Protein AF-A0A3A8TN20-F1 (afdb_monomer)

Secondary structure (DSSP, 8-state):
----------HHHHHHHHTT-HHHHHHHHHHHHTT---TTHHHHHT-HHHHHHHHHHHHH-----

pLDDT: mean 83.6, std 15.69, range [45.59, 96.88]

Radius of gyration: 15.31 Å; Cα contacts (8 Å, |Δi|>4): 20; chains: 1; bounding box: 33×46×28 Å

Solvent-accessible surface area (backbone atoms only — not comparable to full-atom values): 4139 Å² total; per-residue (Å²): 131,87,74,84,77,71,88,75,80,50,70,76,54,53,52,33,53,75,50,64,43,45,66,57,52,54,50,53,49,55,40,52,76,73,67,59,84,73,93,62,52,65,63,56,61,71,28,69,46,47,48,52,47,50,51,57,57,53,71,68,54,88,66,85,131

Mean predicted aligned error: 8.37 Å

Foldseek 3Di:
DPDPDPDPPPVLVVLCVVLVNNVVVVVVVVCVVVVHDDPPVVCVCPDPSNVVSVCVVVVPDPDDD

Sequence (65 aa):
MPKKNKNLCVDDLRHAEYYGMQAIYDELYQKSLNGDSFPNLMSIILSRENILLAYRNIKANKGSY

Structure (mmCIF, N/CA/C/O backbone):
data_AF-A0A3A8TN20-F1
#
_entry.id   AF-A0A3A8TN20-F1
#
loop_
_atom_site.group_PDB
_atom_site.id
_atom_site.type_symbol
_atom_site.label_atom_id
_atom_site.label_alt_id
_atom_site.label_comp_id
_atom_site.label_asym_id
_atom_site.label_entity_id
_atom_site.label_seq_id
_atom_site.pdbx_PDB_ins_code
_atom_site.Cartn_x
_atom_site.Cartn_y
_atom_site.Cartn_z
_atom_site.occupancy
_atom_site.B_iso_or_equiv
_atom_site.auth_seq_id
_atom_site.auth_comp_id
_atom_site.auth_asym_id
_atom_site.auth_atom_id
_atom_site.pdbx_PDB_model_num
ATOM 1 N N . MET A 1 1 ? -8.839 36.582 -5.063 1.00 45.59 1 MET A N 1
ATOM 2 C CA . MET A 1 1 ? -9.494 35.440 -5.740 1.00 45.59 1 MET A CA 1
ATOM 3 C C . MET A 1 1 ? -8.556 34.247 -5.661 1.00 45.59 1 MET A C 1
ATOM 5 O O . MET A 1 1 ? -7.452 34.377 -6.186 1.00 45.59 1 MET A O 1
ATOM 9 N N . PRO A 1 2 ? -8.897 33.129 -5.000 1.00 47.78 2 PRO A N 1
ATOM 10 C CA . PRO A 1 2 ? -8.044 31.959 -5.100 1.00 47.78 2 PRO A CA 1
ATOM 11 C C . PRO A 1 2 ? -8.180 31.402 -6.522 1.00 47.78 2 PRO A C 1
ATOM 13 O O . PRO A 1 2 ? -9.277 31.287 -7.070 1.00 47.78 2 PRO A O 1
ATOM 16 N N . LYS A 1 3 ? -7.032 31.173 -7.160 1.00 51.84 3 LYS A N 1
ATOM 17 C CA . LYS A 1 3 ? -6.927 30.669 -8.530 1.00 51.84 3 LYS A CA 1
ATOM 18 C C . LYS A 1 3 ? -7.535 29.264 -8.581 1.00 51.84 3 LYS A C 1
ATOM 20 O O . LYS A 1 3 ? -7.235 28.448 -7.717 1.00 51.84 3 LYS A O 1
ATOM 25 N N . LYS A 1 4 ? -8.378 28.991 -9.586 1.00 54.00 4 LYS A 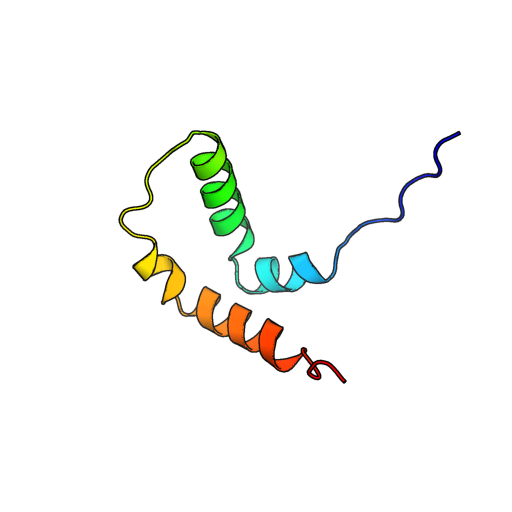N 1
ATOM 26 C CA . LYS A 1 4 ? -8.913 27.649 -9.878 1.00 54.00 4 LYS A CA 1
ATOM 27 C C . LYS A 1 4 ? -7.753 26.647 -9.911 1.00 54.00 4 LYS A C 1
ATOM 29 O O . LYS A 1 4 ? -6.870 26.770 -10.760 1.00 54.00 4 LYS A O 1
ATOM 34 N N . ASN A 1 5 ? -7.743 25.702 -8.971 1.00 57.59 5 ASN A N 1
ATOM 35 C CA . ASN A 1 5 ? -6.748 24.637 -8.940 1.00 57.59 5 ASN A CA 1
ATOM 36 C C . ASN A 1 5 ? -6.909 23.775 -10.195 1.00 57.59 5 ASN A C 1
ATOM 38 O O . ASN A 1 5 ? -8.017 23.381 -10.558 1.00 57.59 5 ASN A O 1
ATOM 42 N N . LYS A 1 6 ? -5.784 23.579 -10.889 1.00 55.88 6 LYS A N 1
ATOM 43 C CA . LYS A 1 6 ? -5.657 22.829 -12.143 1.00 55.88 6 LYS A CA 1
ATOM 44 C C . LYS A 1 6 ? -6.286 21.441 -11.990 1.00 55.88 6 LYS A C 1
ATOM 46 O O . LYS A 1 6 ? -6.181 20.858 -10.920 1.00 55.88 6 LYS A O 1
ATOM 51 N N . ASN A 1 7 ? -6.910 20.933 -13.054 1.00 53.94 7 ASN A N 1
ATOM 52 C CA . ASN A 1 7 ? -7.517 19.600 -13.108 1.00 53.94 7 ASN A CA 1
ATOM 53 C C . ASN A 1 7 ? -6.535 18.528 -12.594 1.00 53.94 7 ASN A C 1
ATOM 55 O O . ASN A 1 7 ? -5.612 18.137 -13.304 1.00 53.94 7 ASN A O 1
ATOM 59 N N . LEU A 1 8 ? -6.736 18.090 -11.348 1.00 56.72 8 LEU A N 1
ATOM 60 C CA . LEU A 1 8 ? -5.927 17.118 -10.610 1.00 56.72 8 LEU A CA 1
ATOM 61 C C . LEU A 1 8 ? -6.329 15.687 -10.994 1.00 56.72 8 LEU A C 1
ATOM 63 O O . LEU A 1 8 ? -6.650 14.880 -10.129 1.00 56.72 8 LEU A O 1
ATOM 67 N N . CYS A 1 9 ? -6.331 15.341 -12.284 1.00 52.50 9 CYS A N 1
ATOM 68 C CA . CYS A 1 9 ? -6.191 13.924 -12.625 1.00 52.50 9 CYS A CA 1
ATOM 69 C C . CYS A 1 9 ? -4.733 13.571 -12.315 1.00 52.50 9 CYS A C 1
ATOM 71 O O . CYS A 1 9 ? -3.864 13.664 -13.179 1.00 52.50 9 CYS A O 1
ATOM 73 N N . VAL A 1 10 ? -4.459 13.344 -11.028 1.00 64.31 10 VAL A N 1
ATOM 74 C CA . VAL A 1 10 ? -3.127 13.080 -10.495 1.00 64.31 10 VAL A CA 1
ATOM 75 C C . VAL A 1 10 ? -2.689 11.755 -11.103 1.00 64.31 10 VAL A C 1
ATOM 77 O O . VAL A 1 10 ? -3.348 10.741 -10.879 1.00 64.31 10 VAL A O 1
ATOM 80 N N . ASP A 1 11 ? -1.627 11.753 -11.910 1.00 60.69 11 ASP A N 1
ATOM 81 C CA . ASP A 1 11 ? -1.113 10.526 -12.539 1.00 60.69 11 ASP A CA 1
ATOM 82 C C . ASP A 1 11 ? -0.862 9.412 -11.499 1.00 60.69 11 ASP A C 1
ATOM 84 O O . ASP A 1 11 ? -1.015 8.231 -11.809 1.00 60.69 11 ASP A O 1
ATOM 88 N N . ASP A 1 12 ? -0.592 9.797 -10.246 1.00 60.41 12 ASP A N 1
ATOM 89 C CA . ASP A 1 12 ? -0.418 8.916 -9.088 1.00 60.41 12 ASP A CA 1
ATOM 90 C C . ASP A 1 12 ? -1.636 8.015 -8.810 1.00 60.41 12 ASP A C 1
ATOM 92 O O . ASP A 1 12 ? -1.473 6.843 -8.464 1.00 60.41 12 ASP A O 1
ATOM 96 N N . LEU A 1 13 ? -2.862 8.519 -9.012 1.00 75.31 13 LEU A N 1
ATOM 97 C CA . LEU A 1 13 ? -4.094 7.736 -8.829 1.00 75.31 13 LEU A CA 1
ATOM 98 C C . LEU A 1 13 ? -4.295 6.729 -9.963 1.00 75.31 13 LEU A C 1
ATOM 100 O O . LEU A 1 13 ? -4.847 5.649 -9.760 1.00 75.31 13 LEU A O 1
ATOM 104 N N . ARG A 1 14 ? -3.768 7.032 -11.152 1.00 83.38 14 ARG A N 1
ATOM 105 C CA . ARG A 1 14 ? -3.993 6.234 -12.360 1.00 83.38 14 ARG A CA 1
ATOM 106 C C . ARG A 1 14 ? -3.399 4.830 -12.247 1.00 83.38 14 ARG A C 1
ATOM 108 O O . ARG A 1 14 ? -3.943 3.875 -12.799 1.00 83.38 14 ARG A O 1
ATOM 115 N N . HIS A 1 15 ? -2.289 4.678 -11.522 1.00 87.44 15 HIS A N 1
ATOM 116 C CA . HIS A 1 15 ? -1.707 3.361 -11.259 1.00 87.44 15 HIS A CA 1
ATOM 117 C C . HIS A 1 15 ? -2.577 2.540 -10.301 1.00 87.44 15 HIS A C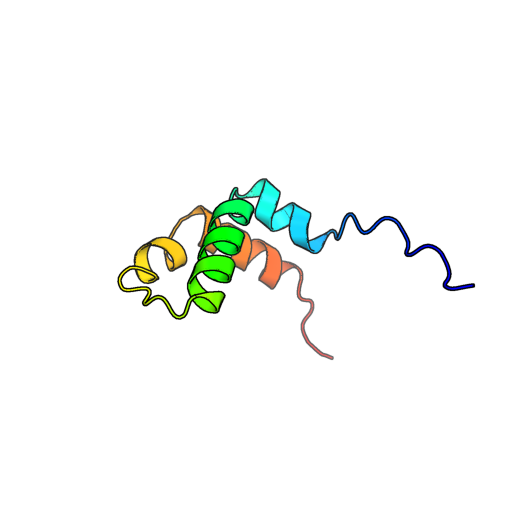 1
ATOM 119 O O . HIS A 1 15 ? -2.807 1.358 -10.552 1.00 87.44 15 HIS A O 1
ATOM 125 N N . ALA A 1 16 ? -3.075 3.155 -9.226 1.00 89.25 16 ALA A N 1
ATOM 126 C CA . ALA A 1 16 ? -3.942 2.481 -8.264 1.00 89.25 16 ALA A CA 1
ATOM 127 C C . ALA A 1 16 ? -5.271 2.056 -8.906 1.00 89.25 16 ALA A C 1
ATOM 129 O O . ALA A 1 16 ? -5.719 0.932 -8.687 1.00 89.25 16 ALA A O 1
ATOM 130 N N . GLU A 1 17 ? -5.851 2.903 -9.757 1.00 90.62 17 GLU A N 1
ATOM 131 C CA . GLU A 1 17 ? -7.029 2.583 -10.569 1.00 90.62 17 GLU A CA 1
ATOM 132 C C . GLU A 1 17 ? -6.758 1.417 -11.529 1.00 90.62 17 GLU A C 1
ATOM 134 O O . GLU A 1 17 ? -7.539 0.469 -11.580 1.00 90.62 17 GLU A O 1
ATOM 139 N N . TYR A 1 18 ? -5.625 1.439 -12.243 1.00 91.00 18 TYR A N 1
ATOM 140 C CA . TYR A 1 18 ? -5.252 0.387 -13.196 1.00 91.00 18 TYR A CA 1
ATOM 141 C C . TYR A 1 18 ? -5.139 -1.000 -12.547 1.00 91.00 18 TYR A C 1
ATOM 143 O O . TYR A 1 18 ? -5.532 -1.997 -13.150 1.00 91.00 18 TYR A O 1
ATOM 151 N N . TYR A 1 19 ? -4.607 -1.075 -11.324 1.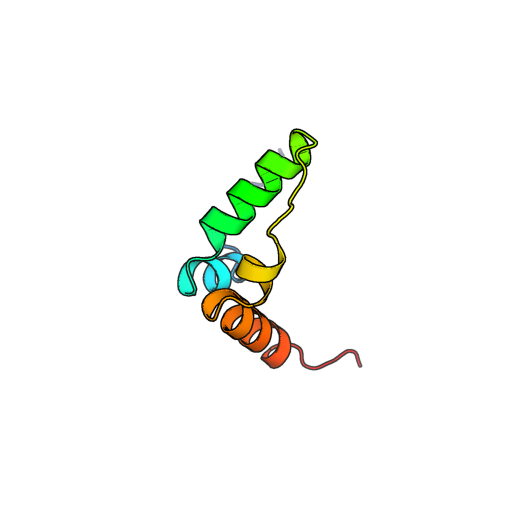00 93.25 19 TYR A N 1
ATOM 152 C CA . TYR A 1 19 ? -4.503 -2.330 -10.571 1.00 93.25 19 TYR A CA 1
ATOM 153 C C . TYR A 1 19 ? -5.712 -2.598 -9.659 1.00 93.25 19 TYR A C 1
ATOM 155 O O . TYR A 1 19 ? -5.687 -3.564 -8.905 1.00 93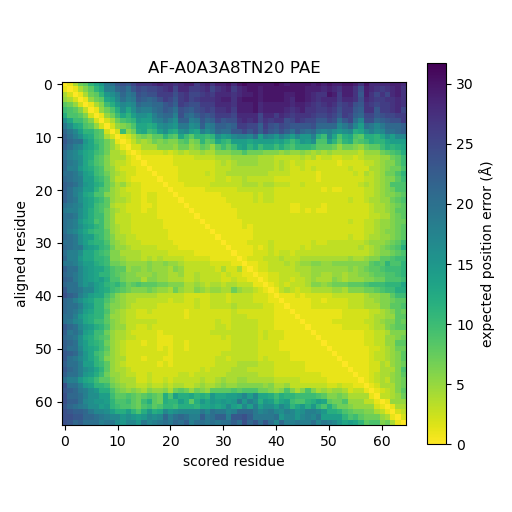.25 19 TYR A O 1
ATOM 163 N N . GLY A 1 20 ? -6.766 -1.775 -9.707 1.00 93.75 20 GLY A N 1
ATOM 164 C CA . GLY A 1 20 ? -7.972 -1.959 -8.892 1.00 93.75 20 GLY A CA 1
ATOM 165 C C . GLY A 1 20 ? -7.764 -1.767 -7.384 1.00 93.75 20 GLY A C 1
ATOM 166 O O . GLY A 1 20 ? -8.590 -2.208 -6.591 1.00 93.75 20 GLY A O 1
ATOM 167 N N . MET A 1 21 ? -6.679 -1.109 -6.971 1.00 94.56 21 MET A N 1
ATOM 168 C CA . MET A 1 21 ? -6.323 -0.911 -5.560 1.00 94.56 21 MET A CA 1
ATOM 169 C C . MET A 1 21 ? -6.966 0.334 -4.937 1.00 94.56 21 MET A C 1
ATOM 171 O O . MET A 1 21 ? -6.991 0.446 -3.714 1.00 94.56 21 MET A O 1
ATOM 175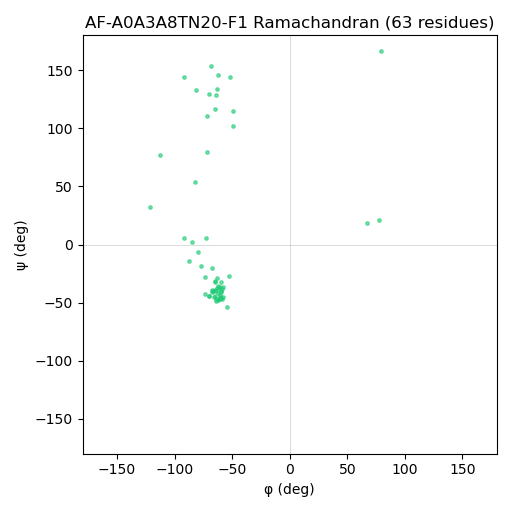 N N . GLN A 1 22 ? -7.512 1.244 -5.752 1.00 93.19 22 GLN A N 1
ATOM 176 C CA . GLN A 1 22 ? -8.074 2.519 -5.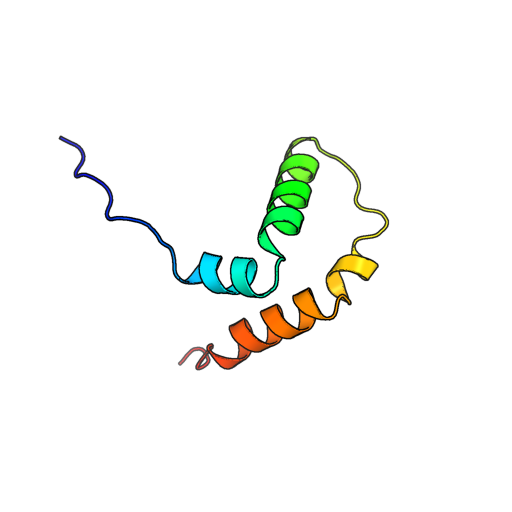290 1.00 93.19 22 GLN A CA 1
ATOM 177 C C . GLN A 1 22 ? -9.142 2.332 -4.200 1.00 93.19 22 GLN A C 1
ATOM 179 O O . GLN A 1 22 ? -8.995 2.854 -3.100 1.00 93.19 22 GLN A O 1
ATOM 184 N N . ALA A 1 23 ? -10.163 1.510 -4.461 1.00 94.00 23 ALA A N 1
ATOM 185 C CA . ALA A 1 23 ? -11.244 1.271 -3.503 1.00 94.00 23 ALA A CA 1
ATOM 186 C C . ALA A 1 23 ? -10.751 0.621 -2.197 1.00 94.00 23 ALA A C 1
ATOM 188 O O . ALA A 1 23 ? -11.242 0.950 -1.120 1.00 94.00 23 ALA A O 1
ATOM 189 N N . ILE A 1 24 ? -9.754 -0.268 -2.288 1.00 94.62 24 ILE A N 1
ATOM 190 C CA . ILE A 1 24 ? -9.157 -0.929 -1.121 1.00 94.62 24 ILE A CA 1
ATOM 191 C C . ILE A 1 24 ? -8.435 0.102 -0.251 1.00 94.62 24 ILE A C 1
ATOM 193 O O . ILE A 1 24 ? -8.591 0.105 0.967 1.00 94.62 24 ILE A O 1
ATOM 197 N N . TYR A 1 25 ? -7.656 0.996 -0.862 1.00 94.00 25 TYR A N 1
ATOM 198 C CA . TYR A 1 25 ? -6.964 2.052 -0.129 1.00 94.00 25 TYR A CA 1
ATOM 199 C C . TYR A 1 25 ? -7.929 3.073 0.474 1.00 94.00 25 TYR A C 1
ATOM 201 O O . TYR A 1 25 ? -7.738 3.459 1.626 1.00 94.00 25 TYR A O 1
ATOM 209 N N . ASP A 1 26 ? -8.984 3.453 -0.247 1.00 94.00 26 ASP A N 1
ATOM 210 C CA . ASP A 1 26 ? -10.013 4.363 0.262 1.00 94.00 26 ASP A CA 1
ATOM 211 C C . ASP A 1 26 ? -10.742 3.758 1.474 1.00 94.00 26 ASP A C 1
ATOM 213 O O . ASP A 1 26 ? -10.942 4.434 2.485 1.00 94.00 26 ASP A O 1
ATOM 217 N N . GLU A 1 27 ? -11.070 2.463 1.428 1.00 94.75 27 GLU A N 1
ATOM 218 C CA . GLU A 1 27 ? -11.672 1.745 2.555 1.00 94.75 27 GLU A CA 1
ATOM 219 C C . GLU A 1 27 ? -10.723 1.672 3.760 1.00 94.75 27 GLU A C 1
ATOM 221 O O . GLU A 1 27 ? -11.129 1.964 4.887 1.00 94.75 27 GLU A O 1
ATOM 226 N N . LEU A 1 28 ? -9.452 1.316 3.536 1.00 94.81 28 LEU A N 1
ATOM 227 C CA . LEU A 1 28 ? -8.434 1.280 4.591 1.00 94.81 28 LEU A CA 1
ATOM 228 C C . LEU A 1 28 ? -8.255 2.657 5.239 1.00 94.81 28 LEU A C 1
ATOM 230 O O . LEU A 1 28 ? -8.156 2.752 6.462 1.00 94.81 28 LEU A O 1
ATOM 234 N N . TYR A 1 29 ? -8.259 3.724 4.439 1.00 94.94 29 TYR A N 1
ATOM 235 C CA . TYR A 1 29 ? -8.161 5.091 4.932 1.00 94.94 29 TYR A CA 1
ATOM 236 C C . TYR A 1 29 ? -9.366 5.471 5.801 1.00 94.94 29 TYR A C 1
ATOM 238 O O . TYR A 1 29 ? -9.181 5.934 6.925 1.00 94.94 29 TYR A O 1
ATOM 246 N N . GLN A 1 30 ? -10.594 5.212 5.342 1.00 96.69 30 GLN A N 1
ATOM 247 C CA . GLN A 1 30 ? -11.802 5.487 6.132 1.00 96.69 30 GLN A CA 1
ATOM 248 C C . GLN A 1 30 ? -11.812 4.718 7.458 1.00 96.69 30 GLN A C 1
ATOM 250 O O . GLN A 1 30 ? -12.052 5.299 8.515 1.00 96.69 30 GLN A O 1
ATOM 255 N N . LYS A 1 31 ? -11.478 3.425 7.430 1.00 95.06 31 LYS A N 1
ATOM 256 C CA . LYS A 1 31 ? -11.365 2.589 8.635 1.00 95.06 31 LYS A CA 1
ATOM 257 C C . LYS A 1 31 ? -10.287 3.093 9.596 1.00 95.06 31 LYS A C 1
ATOM 259 O O . LYS A 1 31 ? -10.483 3.099 10.808 1.00 95.06 31 LYS A O 1
ATOM 264 N N . SER A 1 32 ? -9.171 3.590 9.062 1.00 95.62 32 SER A N 1
ATOM 265 C CA . SER A 1 32 ? -8.101 4.179 9.869 1.00 95.62 32 SER A CA 1
ATOM 266 C C . SER A 1 32 ? -8.568 5.447 10.579 1.00 95.62 32 SER A C 1
ATOM 268 O O . SER A 1 32 ? -8.181 5.661 11.725 1.00 95.62 32 SER A O 1
ATOM 270 N N . LEU A 1 33 ? -9.378 6.284 9.924 1.00 96.44 33 LEU A N 1
ATOM 271 C CA . LEU A 1 33 ? -9.957 7.478 10.549 1.00 96.44 33 LEU A CA 1
ATOM 272 C C . LEU A 1 33 ? -10.926 7.120 11.682 1.00 96.44 33 LEU A C 1
ATOM 274 O O . LEU A 1 33 ? -11.009 7.852 12.664 1.00 96.44 33 LEU A O 1
ATOM 278 N N . ASN A 1 34 ? -11.608 5.980 11.570 1.00 96.31 34 ASN A N 1
ATOM 279 C CA . ASN A 1 34 ? -12.515 5.471 12.597 1.00 96.31 34 ASN A CA 1
ATOM 280 C C . ASN A 1 34 ? -11.792 4.772 13.765 1.00 96.31 34 ASN A C 1
ATOM 282 O O . ASN A 1 34 ? -12.432 4.438 14.759 1.00 96.31 34 ASN A O 1
ATOM 286 N N . GLY A 1 35 ? -10.471 4.573 13.676 1.00 94.56 35 GLY A N 1
ATOM 287 C CA . GLY A 1 35 ? -9.683 3.881 14.699 1.00 94.56 35 GLY A CA 1
ATOM 288 C C . GLY A 1 35 ? -9.818 2.355 14.670 1.00 94.56 35 GLY A C 1
ATOM 289 O O . GLY A 1 35 ? -9.536 1.698 15.673 1.00 94.56 35 GLY A O 1
ATOM 290 N N . ASP A 1 36 ? -10.240 1.785 13.539 1.00 94.62 36 ASP A N 1
ATOM 291 C CA . ASP A 1 36 ? -10.403 0.340 13.388 1.00 94.62 36 ASP A CA 1
ATOM 292 C C . ASP A 1 36 ? -9.052 -0.399 13.403 1.00 94.62 36 ASP A C 1
ATOM 294 O O . ASP A 1 36 ? -8.008 0.125 13.009 1.00 94.62 36 ASP A O 1
ATOM 298 N N . SER A 1 37 ? -9.075 -1.668 13.820 1.00 92.06 37 SER A N 1
ATOM 299 C CA . SER A 1 37 ? -7.922 -2.572 13.715 1.00 92.06 37 SER A CA 1
ATOM 300 C C . SER A 1 37 ? -7.941 -3.375 12.414 1.00 92.06 37 SER A C 1
ATOM 302 O O . SER A 1 37 ? -8.990 -3.832 11.962 1.00 92.06 37 SER A O 1
ATOM 304 N N . PHE A 1 38 ? -6.754 -3.622 11.851 1.00 92.69 38 PHE A N 1
ATOM 305 C CA . PHE A 1 38 ? -6.567 -4.320 10.572 1.00 92.69 38 PHE A CA 1
ATOM 306 C C . PHE A 1 38 ? -5.884 -5.684 10.759 1.00 92.69 38 PHE A C 1
ATOM 308 O O . PHE A 1 38 ? -4.694 -5.826 10.468 1.00 92.69 38 PHE A O 1
ATOM 315 N N . PRO A 1 39 ? -6.605 -6.724 11.217 1.00 89.31 39 PRO A N 1
ATOM 316 C CA . PRO A 1 39 ? -5.994 -8.017 11.527 1.00 89.31 39 PRO A CA 1
ATOM 317 C C . PRO A 1 39 ? -5.474 -8.766 10.291 1.00 89.31 39 PRO A C 1
ATOM 319 O O . PRO A 1 39 ? -4.638 -9.652 10.428 1.00 89.31 39 PRO A O 1
ATOM 322 N N . ASN A 1 40 ? -5.949 -8.428 9.086 1.00 87.62 40 ASN A N 1
ATOM 323 C CA . ASN A 1 40 ? -5.642 -9.173 7.862 1.00 87.62 40 ASN A CA 1
ATOM 324 C C . ASN A 1 40 ? -4.969 -8.326 6.769 1.00 87.62 40 ASN A C 1
ATOM 326 O O . ASN A 1 40 ? -5.160 -8.561 5.573 1.00 87.62 40 ASN A O 1
ATOM 330 N N . LEU A 1 41 ? -4.159 -7.339 7.162 1.00 93.75 41 LEU A N 1
ATOM 331 C CA . LEU A 1 41 ? -3.456 -6.489 6.198 1.00 93.75 41 LEU A CA 1
ATOM 332 C C . LEU A 1 41 ? -2.467 -7.289 5.334 1.00 93.75 41 LEU A C 1
ATOM 334 O O . LEU A 1 41 ? -2.252 -6.948 4.177 1.00 93.75 41 LEU A O 1
ATOM 338 N N . MET A 1 42 ? -1.920 -8.393 5.857 1.00 94.31 42 MET A N 1
ATOM 339 C CA . MET A 1 42 ? -0.954 -9.223 5.132 1.00 94.31 42 MET A CA 1
ATOM 340 C C . MET A 1 42 ? -1.525 -9.802 3.832 1.00 94.31 42 MET A C 1
ATOM 342 O O . MET A 1 42 ? -0.817 -9.862 2.831 1.00 94.31 42 MET A O 1
ATOM 346 N N . SER A 1 43 ? -2.810 -10.171 3.818 1.00 94.69 43 SER A N 1
ATOM 347 C CA . SER A 1 43 ? -3.476 -10.648 2.599 1.00 94.69 43 SER A CA 1
ATOM 348 C C . SER A 1 43 ? -3.545 -9.574 1.506 1.00 94.69 43 SER A C 1
ATOM 350 O O . SER A 1 43 ? -3.340 -9.877 0.335 1.00 94.69 43 SER A O 1
ATOM 352 N N . ILE A 1 44 ? -3.759 -8.312 1.897 1.00 95.19 44 ILE A N 1
ATOM 353 C CA . ILE A 1 44 ? -3.781 -7.155 0.994 1.00 95.19 44 ILE A CA 1
ATOM 354 C C . ILE A 1 44 ? -2.357 -6.816 0.542 1.00 95.19 44 ILE A C 1
ATOM 356 O O . ILE A 1 44 ? -2.127 -6.573 -0.637 1.00 95.19 44 ILE A O 1
ATOM 360 N N . ILE A 1 45 ? -1.384 -6.843 1.459 1.00 95.06 45 ILE A N 1
ATOM 361 C CA . ILE A 1 45 ? 0.025 -6.553 1.158 1.00 95.06 45 ILE A CA 1
ATOM 362 C C . ILE A 1 45 ? 0.576 -7.540 0.125 1.00 95.06 45 ILE A C 1
ATOM 364 O O . ILE A 1 45 ? 1.247 -7.122 -0.820 1.00 95.06 45 ILE A O 1
ATOM 368 N N . LEU A 1 46 ? 0.282 -8.831 0.301 1.00 96.38 46 LEU A N 1
ATOM 369 C CA . LEU A 1 46 ? 0.743 -9.913 -0.568 1.00 96.38 46 LEU A CA 1
ATOM 370 C C . LEU A 1 46 ? -0.142 -10.134 -1.802 1.00 96.38 46 LEU A C 1
ATOM 372 O O . LEU 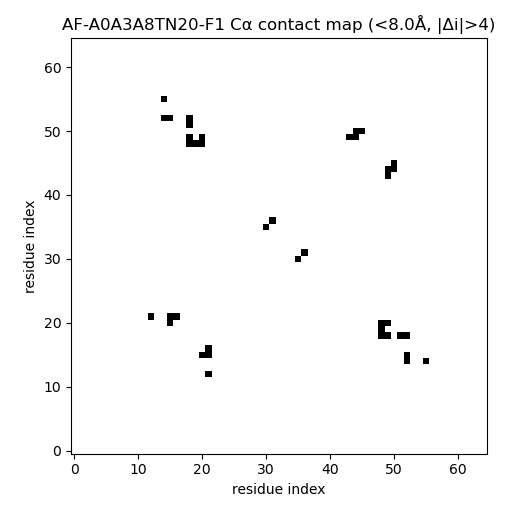A 1 46 ? 0.136 -11.052 -2.578 1.00 96.38 46 LEU A O 1
ATOM 376 N N . SER A 1 47 ? -1.195 -9.334 -2.003 1.00 96.56 47 SER A N 1
ATOM 377 C CA . SER A 1 47 ? -2.026 -9.466 -3.197 1.00 96.56 47 SER A CA 1
ATOM 378 C C . SER A 1 47 ? -1.201 -9.178 -4.451 1.00 96.56 47 SER A C 1
ATOM 380 O O . SER A 1 47 ? -0.278 -8.353 -4.465 1.00 96.56 47 SER A O 1
ATOM 382 N N . ARG A 1 48 ? -1.526 -9.878 -5.538 1.00 96.88 48 ARG A N 1
ATOM 383 C CA . ARG A 1 48 ? -0.808 -9.742 -6.807 1.00 96.88 48 ARG A CA 1
ATOM 384 C C . ARG A 1 48 ? -0.889 -8.307 -7.326 1.00 96.88 48 ARG A C 1
ATOM 386 O O . ARG A 1 48 ? 0.091 -7.775 -7.839 1.00 96.88 48 ARG A O 1
ATOM 393 N N . GLU A 1 49 ? -2.050 -7.691 -7.174 1.00 96.31 49 GLU A N 1
ATOM 394 C CA . GLU A 1 49 ? -2.372 -6.328 -7.577 1.00 96.31 49 GLU A CA 1
ATOM 395 C C . GLU A 1 49 ? -1.492 -5.324 -6.828 1.00 96.31 49 GLU A C 1
ATOM 397 O O . GLU A 1 49 ? -0.848 -4.481 -7.457 1.00 96.31 49 GLU A O 1
ATOM 402 N N . ASN A 1 50 ? -1.378 -5.474 -5.504 1.00 95.25 50 ASN A N 1
ATOM 403 C CA . ASN A 1 50 ? -0.568 -4.600 -4.662 1.00 95.25 50 ASN A CA 1
ATOM 404 C C . ASN A 1 50 ? 0.937 -4.758 -4.945 1.00 95.25 50 ASN A C 1
ATOM 406 O O . ASN A 1 50 ? 1.658 -3.763 -5.023 1.00 95.25 50 ASN A O 1
ATOM 410 N N . ILE A 1 51 ? 1.416 -5.985 -5.191 1.00 96.00 51 ILE A N 1
ATOM 411 C CA . ILE A 1 51 ? 2.816 -6.245 -5.571 1.00 96.00 51 ILE A CA 1
ATOM 412 C C . ILE A 1 51 ? 3.149 -5.615 -6.933 1.00 96.00 51 ILE A C 1
ATOM 414 O O . ILE A 1 51 ? 4.197 -4.982 -7.089 1.00 96.00 51 ILE A O 1
ATOM 418 N N . LEU A 1 52 ? 2.269 -5.758 -7.930 1.00 94.50 52 LEU A 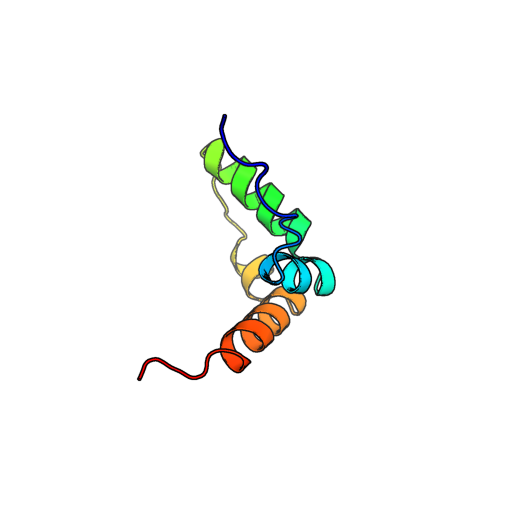N 1
ATOM 419 C CA . LEU A 1 52 ? 2.481 -5.177 -9.259 1.00 94.50 52 LEU A CA 1
ATOM 420 C C . LEU A 1 52 ? 2.448 -3.647 -9.230 1.00 94.50 52 LEU A C 1
ATOM 422 O O . LEU A 1 52 ? 3.277 -3.010 -9.885 1.00 94.50 52 LEU A O 1
ATOM 426 N N . LEU A 1 53 ? 1.533 -3.065 -8.454 1.00 93.50 53 LEU A N 1
ATOM 427 C CA . LEU A 1 53 ? 1.466 -1.626 -8.224 1.00 93.50 53 LEU A CA 1
ATOM 428 C C . LEU A 1 53 ? 2.745 -1.109 -7.552 1.00 93.50 53 LEU A C 1
ATOM 430 O O . LEU A 1 53 ? 3.346 -0.145 -8.030 1.00 93.50 53 LEU A O 1
ATOM 434 N N . ALA A 1 54 ? 3.221 -1.788 -6.505 1.00 92.31 54 ALA A N 1
ATOM 435 C CA . ALA A 1 54 ? 4.470 -1.439 -5.835 1.00 92.31 54 ALA A CA 1
ATOM 436 C C . ALA A 1 54 ? 5.663 -1.491 -6.800 1.00 92.31 54 ALA A C 1
ATOM 438 O O . ALA A 1 54 ? 6.435 -0.536 -6.884 1.00 92.31 54 ALA A O 1
ATOM 439 N N . TYR A 1 55 ? 5.783 -2.558 -7.596 1.00 92.06 55 TYR A N 1
ATOM 440 C CA . TYR A 1 55 ? 6.835 -2.672 -8.606 1.00 92.06 55 TYR A CA 1
ATOM 441 C C . TYR A 1 55 ? 6.757 -1.554 -9.653 1.00 92.06 55 TYR A C 1
ATOM 443 O O . TYR A 1 55 ? 7.780 -0.963 -10.000 1.00 92.06 55 TYR A O 1
ATOM 451 N N . ARG A 1 56 ? 5.551 -1.227 -10.140 1.00 88.44 56 ARG A N 1
ATOM 452 C CA . ARG A 1 56 ? 5.326 -0.131 -11.094 1.00 88.44 56 ARG A CA 1
ATOM 453 C C . ARG A 1 56 ? 5.816 1.203 -10.530 1.00 88.44 56 ARG A C 1
ATOM 455 O O . ARG A 1 56 ? 6.499 1.932 -11.249 1.00 88.44 56 ARG A O 1
ATOM 462 N N . ASN A 1 57 ? 5.499 1.491 -9.271 1.00 85.31 57 ASN A N 1
ATOM 463 C CA . ASN A 1 57 ? 5.888 2.733 -8.607 1.00 85.31 57 ASN A CA 1
ATOM 464 C C . ASN A 1 57 ? 7.401 2.787 -8.344 1.00 85.31 57 ASN A C 1
ATOM 466 O O . ASN A 1 57 ? 8.043 3.786 -8.652 1.00 85.31 57 ASN A O 1
ATOM 470 N N . ILE A 1 58 ? 8.001 1.694 -7.862 1.00 86.31 58 ILE A N 1
ATOM 471 C CA . ILE A 1 58 ? 9.444 1.627 -7.580 1.00 86.31 58 ILE A CA 1
ATOM 472 C C . ILE A 1 58 ? 10.268 1.705 -8.869 1.00 86.31 58 ILE A C 1
ATOM 474 O O . ILE A 1 58 ? 11.271 2.408 -8.906 1.00 86.31 58 ILE A O 1
ATOM 478 N N . LYS A 1 59 ? 9.847 1.035 -9.949 1.00 82.50 59 LYS A N 1
ATOM 479 C CA . LYS A 1 59 ? 10.564 1.047 -11.236 1.00 82.50 59 LYS A CA 1
ATOM 480 C C . LYS A 1 59 ? 10.694 2.454 -11.829 1.00 82.50 59 LYS A C 1
ATOM 482 O O . LYS A 1 59 ? 11.659 2.730 -12.537 1.00 82.50 59 LYS A O 1
ATOM 487 N N . ALA A 1 60 ? 9.713 3.322 -11.589 1.00 72.88 60 ALA A N 1
ATOM 488 C CA . ALA A 1 60 ? 9.735 4.700 -12.068 1.00 72.88 60 ALA A CA 1
ATOM 489 C C . ALA A 1 60 ? 10.657 5.612 -11.235 1.00 72.88 60 ALA A C 1
ATOM 491 O O . ALA A 1 60 ? 11.077 6.661 -11.730 1.00 72.88 60 ALA A O 1
ATOM 492 N N . ASN A 1 61 ? 11.017 5.212 -10.010 1.00 76.06 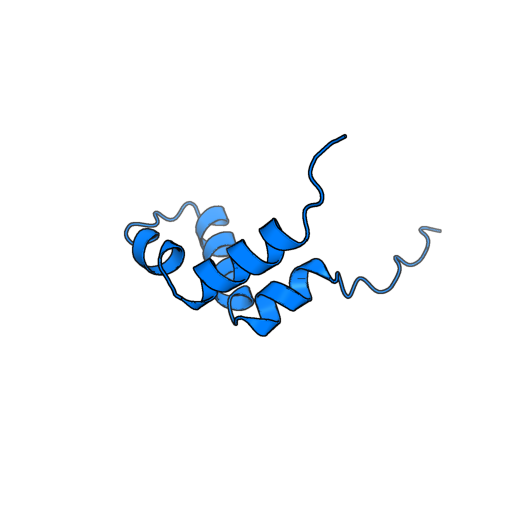61 ASN A N 1
ATOM 493 C CA . ASN A 1 61 ? 11.934 5.971 -9.170 1.00 76.06 61 ASN A CA 1
ATOM 494 C C . ASN A 1 61 ? 13.360 5.858 -9.723 1.00 76.06 61 ASN A C 1
ATOM 496 O O . ASN A 1 61 ? 13.998 4.814 -9.627 1.00 76.06 61 ASN A O 1
ATOM 500 N N . LYS A 1 62 ? 13.894 6.962 -10.261 1.00 76.69 62 LYS A N 1
ATOM 501 C CA . LYS A 1 62 ? 15.284 7.051 -10.756 1.00 76.69 62 LYS A CA 1
ATOM 502 C C . LYS A 1 62 ? 16.345 7.083 -9.639 1.00 76.69 62 LYS A C 1
ATOM 504 O O . LYS A 1 62 ? 17.523 7.245 -9.935 1.00 76.69 62 LYS A O 1
ATOM 509 N N . GLY A 1 63 ? 15.933 6.916 -8.380 1.00 73.06 63 GLY A N 1
ATOM 510 C CA . GLY A 1 63 ? 16.762 7.157 -7.200 1.00 73.06 63 GLY A CA 1
ATOM 511 C C . GLY A 1 63 ? 16.864 8.646 -6.850 1.00 73.06 63 GLY A C 1
ATOM 512 O O . GLY A 1 63 ? 16.472 9.508 -7.638 1.00 73.06 63 GLY A O 1
ATOM 513 N N . SER A 1 64 ? 17.361 8.942 -5.647 1.00 67.81 64 SER A N 1
ATOM 514 C CA . SER A 1 64 ? 17.833 10.289 -5.305 1.00 67.81 64 SER A CA 1
ATOM 515 C C . SER A 1 64 ? 19.245 10.451 -5.855 1.00 67.81 64 SER A C 1
ATOM 517 O O . SER A 1 64 ? 20.061 9.547 -5.668 1.00 67.81 64 SER A O 1
ATOM 519 N N . TYR A 1 65 ? 19.509 11.578 -6.520 1.00 56.81 65 TYR A N 1
ATOM 520 C CA . TYR A 1 65 ? 20.877 12.039 -6.771 1.00 56.81 65 TYR A CA 1
ATOM 521 C C . TYR A 1 65 ? 21.578 12.393 -5.458 1.00 56.81 65 TYR A C 1
ATOM 523 O O . TYR A 1 65 ? 20.854 12.731 -4.487 1.00 56.81 65 TYR A O 1
#